Protein AF-A0A1A6GHR2-F1 (afdb_monomer)

Foldseek 3Di:
DLLVLLVFDPPDPVSSVVSVVVDDPVSSVSSVVVVVVPDDDDVVVCLVVVVDDLDDDDFDADQQPPVPPDDPPPPPVCVVVCCVVPPVPDPDPVVSVVVVSNVVSCVPRVVVRVSCVVSSD

Radius of gyration: 20.15 Å; Cα contacts (8 Å, |Δi|>4): 63; chains: 1; bounding box: 41×37×55 Å

Structure (mmCIF, N/CA/C/O backbone):
data_AF-A0A1A6GHR2-F1
#
_entry.id   AF-A0A1A6GHR2-F1
#
loop_
_atom_site.group_PDB
_atom_site.id
_atom_site.type_symbol
_atom_site.label_atom_id
_atom_site.label_alt_id
_atom_site.label_comp_id
_atom_site.label_asym_id
_atom_site.label_entity_id
_atom_site.label_seq_id
_atom_site.pdbx_PDB_ins_code
_atom_site.Cartn_x
_atom_site.Cartn_y
_atom_site.Cartn_z
_atom_site.occupancy
_atom_site.B_iso_or_equiv
_atom_site.auth_seq_id
_atom_site.auth_comp_id
_atom_site.auth_asym_id
_atom_site.auth_atom_id
_atom_site.pdbx_PDB_model_num
ATOM 1 N N . LYS A 1 1 ? 7.901 2.075 -18.088 1.00 73.75 1 LYS A N 1
ATOM 2 C CA . LYS A 1 1 ? 7.580 3.384 -17.462 1.00 73.75 1 LYS A CA 1
ATOM 3 C C . LYS A 1 1 ? 8.706 3.863 -16.544 1.00 73.75 1 LYS A C 1
ATOM 5 O O . LYS A 1 1 ? 9.215 4.940 -16.797 1.00 73.75 1 LYS A O 1
ATOM 10 N N . VAL A 1 2 ? 9.187 3.044 -15.599 1.00 82.75 2 VAL A N 1
ATOM 11 C CA . VAL A 1 2 ? 10.332 3.376 -14.712 1.00 82.75 2 VAL A CA 1
ATOM 12 C C . VAL A 1 2 ? 11.583 3.822 -15.472 1.00 82.75 2 VAL A C 1
ATOM 14 O O . VAL A 1 2 ? 12.087 4.911 -15.241 1.00 82.75 2 VAL A O 1
ATOM 17 N N . ALA A 1 3 ? 12.035 3.022 -16.445 1.00 83.06 3 ALA A N 1
ATOM 18 C CA . ALA A 1 3 ? 13.206 3.356 -17.257 1.00 83.06 3 ALA A CA 1
ATOM 19 C C . ALA A 1 3 ? 13.047 4.700 -17.991 1.00 83.06 3 ALA A C 1
ATOM 21 O O . ALA A 1 3 ? 13.982 5.486 -18.015 1.00 83.06 3 ALA A O 1
ATOM 22 N N . ALA A 1 4 ? 11.855 5.007 -18.512 1.00 84.31 4 ALA A N 1
ATOM 23 C CA . ALA A 1 4 ? 11.591 6.287 -19.168 1.00 84.31 4 ALA A CA 1
ATOM 24 C C . ALA A 1 4 ? 11.637 7.470 -18.181 1.00 84.31 4 ALA A C 1
ATOM 26 O O . ALA A 1 4 ? 12.217 8.500 -18.503 1.00 84.31 4 ALA A O 1
ATOM 27 N N . LEU A 1 5 ? 11.094 7.305 -16.966 1.00 83.75 5 LEU A N 1
ATOM 28 C CA . LEU A 1 5 ? 11.169 8.315 -15.898 1.00 83.75 5 LEU A CA 1
ATOM 29 C C . LEU A 1 5 ? 12.605 8.551 -15.413 1.00 83.75 5 LEU A C 1
ATOM 31 O O . LEU A 1 5 ? 12.946 9.672 -15.052 1.00 83.75 5 LEU A O 1
ATOM 35 N N . ALA A 1 6 ? 13.445 7.515 -15.456 1.00 84.12 6 ALA A N 1
ATOM 36 C CA . ALA A 1 6 ? 14.875 7.587 -15.158 1.00 84.12 6 ALA A CA 1
ATOM 37 C C . ALA A 1 6 ? 15.727 8.138 -16.319 1.00 84.12 6 ALA A C 1
ATOM 39 O O . ALA A 1 6 ? 16.953 8.178 -16.217 1.00 84.12 6 ALA A O 1
ATOM 40 N N . GLY A 1 7 ? 15.118 8.518 -17.449 1.00 85.62 7 GLY A N 1
ATOM 41 C CA . GLY A 1 7 ? 15.846 8.959 -18.645 1.00 85.62 7 GLY A CA 1
ATOM 42 C C . GLY A 1 7 ? 16.611 7.838 -19.363 1.00 85.62 7 GLY A C 1
ATOM 43 O O . GLY A 1 7 ? 17.487 8.103 -20.184 1.00 85.62 7 GLY A O 1
ATOM 44 N N . CYS A 1 8 ? 16.299 6.576 -19.069 1.00 89.25 8 CYS A N 1
ATOM 45 C CA . CYS A 1 8 ? 16.893 5.412 -19.711 1.00 89.25 8 CYS A CA 1
ATOM 46 C C . CYS A 1 8 ? 16.175 5.051 -21.016 1.00 89.25 8 CYS A C 1
ATOM 48 O O . CYS A 1 8 ? 14.946 5.064 -21.114 1.00 89.25 8 CYS A O 1
ATOM 50 N N . LYS A 1 9 ? 16.959 4.642 -22.020 1.00 88.88 9 LYS A N 1
ATOM 51 C CA . LYS A 1 9 ? 16.435 4.155 -23.302 1.00 88.88 9 LYS A CA 1
ATOM 52 C C . LYS A 1 9 ? 15.630 2.870 -23.094 1.00 88.88 9 LYS A C 1
ATOM 54 O O . LYS A 1 9 ? 16.129 1.906 -22.521 1.00 88.88 9 LYS A O 1
ATOM 59 N N . THR A 1 10 ? 14.412 2.832 -23.627 1.00 87.38 10 THR A N 1
ATOM 60 C CA . THR A 1 10 ? 13.507 1.671 -23.562 1.00 87.38 10 THR A CA 1
ATOM 61 C C . THR A 1 10 ? 13.652 0.736 -24.767 1.00 87.38 10 THR A C 1
ATOM 63 O O . THR A 1 10 ? 12.680 0.121 -25.190 1.00 87.38 10 THR A O 1
ATOM 66 N N . THR A 1 11 ? 14.847 0.661 -25.361 1.00 87.19 11 THR A N 1
ATOM 67 C CA . THR A 1 11 ? 15.093 -0.072 -26.615 1.00 87.19 11 THR A CA 1
ATOM 68 C C . THR A 1 11 ? 15.064 -1.586 -26.425 1.00 87.19 11 THR A C 1
ATOM 70 O O . THR A 1 11 ? 14.446 -2.290 -27.214 1.00 87.19 11 THR A O 1
ATOM 73 N N . THR A 1 12 ? 15.706 -2.096 -25.373 1.00 90.81 12 THR A N 1
ATOM 74 C CA . THR A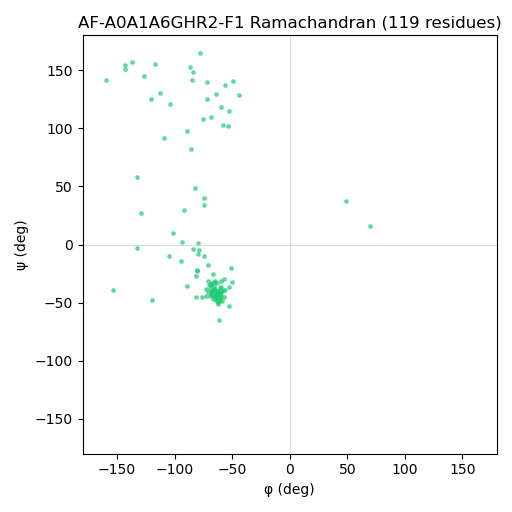 1 12 ? 15.686 -3.516 -24.994 1.00 90.81 12 THR A CA 1
ATOM 75 C C . THR A 1 12 ? 15.660 -3.654 -23.474 1.00 90.81 12 THR A C 1
ATOM 77 O O . THR A 1 12 ? 16.127 -2.770 -22.751 1.00 90.81 12 THR A O 1
ATOM 80 N N . SER A 1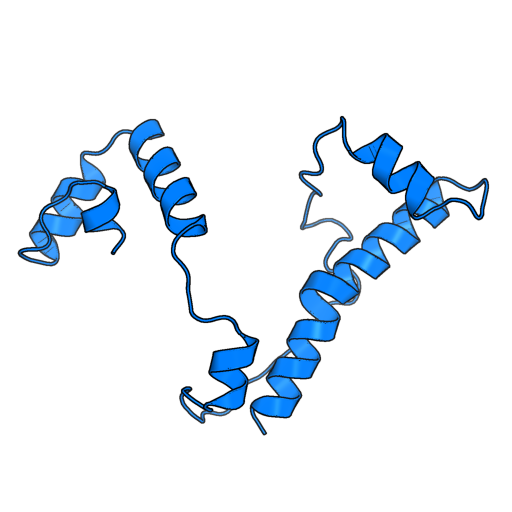 13 ? 15.137 -4.772 -22.965 1.00 88.12 13 SER A N 1
ATOM 81 C CA . SER A 1 13 ? 15.132 -5.077 -21.525 1.00 88.12 13 SER A CA 1
ATOM 82 C C . SER A 1 13 ? 16.537 -5.057 -20.919 1.00 88.12 13 SER A C 1
ATOM 84 O O . SER A 1 13 ? 16.732 -4.492 -19.844 1.00 88.12 13 SER A O 1
ATOM 86 N N . ALA A 1 14 ? 17.531 -5.569 -21.648 1.00 90.00 14 ALA A N 1
ATOM 87 C CA . ALA A 1 14 ? 18.933 -5.518 -21.243 1.00 90.00 14 ALA A CA 1
ATOM 88 C C . ALA A 1 14 ? 19.474 -4.078 -21.153 1.00 90.00 14 ALA A C 1
ATOM 90 O O . ALA A 1 14 ? 20.099 -3.723 -20.154 1.00 90.00 14 ALA A O 1
ATOM 91 N N . ALA A 1 15 ? 19.193 -3.227 -22.148 1.00 88.69 15 ALA A N 1
ATOM 92 C CA . ALA A 1 15 ? 19.638 -1.831 -22.146 1.00 88.69 15 ALA A CA 1
ATOM 93 C C . ALA A 1 15 ? 18.984 -1.009 -21.022 1.00 88.69 15 ALA A C 1
ATOM 95 O O . ALA A 1 15 ? 19.646 -0.178 -20.398 1.00 88.69 15 ALA A O 1
ATOM 96 N N . MET A 1 16 ? 17.710 -1.281 -20.719 1.00 91.00 16 MET A N 1
ATOM 97 C CA . MET A 1 16 ? 17.002 -0.652 -19.602 1.00 91.00 16 MET A CA 1
ATOM 98 C C . MET A 1 16 ? 17.651 -0.993 -18.258 1.00 91.00 16 MET A C 1
ATOM 100 O O . MET A 1 16 ? 17.966 -0.090 -17.488 1.00 91.00 16 MET A O 1
ATOM 104 N N . VAL A 1 17 ? 17.885 -2.281 -17.983 1.00 91.19 17 VAL A N 1
ATOM 105 C CA . VAL A 1 17 ? 18.482 -2.726 -16.711 1.00 91.19 17 VAL A CA 1
ATOM 106 C C . VAL A 1 17 ? 19.922 -2.235 -16.576 1.00 91.19 17 VAL A C 1
ATOM 108 O O . VAL A 1 17 ? 20.319 -1.802 -15.497 1.00 91.19 17 VAL A O 1
ATOM 111 N N . HIS A 1 18 ? 20.695 -2.250 -17.665 1.00 91.00 18 HIS A N 1
ATOM 112 C CA . HIS A 1 18 ? 22.062 -1.736 -17.658 1.00 91.00 18 HIS A CA 1
ATOM 113 C C . HIS A 1 18 ? 22.108 -0.242 -17.307 1.00 91.00 18 HIS A C 1
ATOM 115 O O . HIS A 1 18 ? 22.929 0.170 -16.495 1.00 91.00 18 HIS A O 1
ATOM 121 N N . CYS A 1 19 ? 21.213 0.565 -17.881 1.00 89.88 19 CYS A N 1
ATOM 122 C CA . CYS A 1 19 ? 21.125 1.992 -17.576 1.00 89.88 19 CYS A CA 1
ATOM 123 C C . CYS A 1 19 ? 20.677 2.256 -16.132 1.00 89.88 19 CYS A C 1
ATOM 125 O O . CYS A 1 19 ? 21.285 3.070 -15.447 1.00 89.88 19 CYS A O 1
ATOM 127 N N . LEU A 1 20 ? 19.665 1.535 -15.642 1.00 89.00 20 LEU A N 1
ATOM 128 C CA . LEU A 1 20 ? 19.160 1.706 -14.275 1.00 89.00 20 LEU A CA 1
ATOM 129 C C . LEU A 1 20 ? 20.209 1.371 -13.206 1.00 89.00 20 LEU A C 1
ATOM 131 O O . LEU A 1 20 ? 20.238 2.013 -12.166 1.00 89.00 20 LEU A O 1
ATOM 135 N N . ARG A 1 21 ? 21.098 0.405 -13.465 1.00 90.00 21 ARG A N 1
ATOM 136 C CA . ARG A 1 21 ? 22.206 0.059 -12.554 1.00 90.00 21 ARG A CA 1
ATOM 137 C C . ARG A 1 21 ? 23.313 1.114 -12.488 1.00 90.00 21 ARG A C 1
ATOM 139 O O . ARG A 1 21 ? 24.125 1.061 -11.576 1.00 90.00 21 ARG A O 1
ATOM 146 N N . GLN A 1 22 ? 23.371 2.018 -13.463 1.00 92.50 22 GLN A N 1
ATOM 147 C CA . GLN A 1 22 ? 24.358 3.100 -13.546 1.00 92.50 22 GLN A CA 1
ATOM 148 C C . GLN A 1 22 ? 23.841 4.409 -12.917 1.00 92.50 22 GLN A C 1
ATOM 150 O O . GLN A 1 22 ? 24.529 5.422 -12.985 1.00 92.50 22 GLN A O 1
ATOM 155 N N . LYS A 1 23 ? 22.628 4.410 -12.345 1.00 89.31 23 LYS A N 1
ATOM 156 C CA . LYS A 1 23 ? 22.011 5.576 -11.700 1.00 89.31 23 LYS A CA 1
ATOM 157 C C . LYS A 1 23 ? 22.465 5.738 -10.255 1.00 89.31 23 LYS A C 1
ATOM 159 O O . LYS A 1 23 ? 22.728 4.742 -9.581 1.00 89.31 23 LYS A O 1
ATOM 164 N N . THR A 1 24 ? 22.533 6.983 -9.787 1.00 89.50 24 THR A N 1
ATOM 165 C CA . THR A 1 24 ? 22.831 7.274 -8.377 1.00 89.50 24 THR A CA 1
ATOM 166 C C . THR A 1 24 ? 21.600 7.057 -7.496 1.00 89.50 24 THR A C 1
ATOM 168 O O . THR A 1 24 ? 20.473 6.945 -7.991 1.00 89.50 24 THR A O 1
ATOM 171 N N . GLU A 1 25 ? 21.803 6.977 -6.180 1.00 84.06 25 GLU A N 1
ATOM 172 C CA . GLU A 1 25 ? 20.718 6.785 -5.213 1.00 84.06 25 GLU A CA 1
ATOM 173 C C . GLU A 1 25 ? 19.692 7.925 -5.286 1.00 84.06 25 GLU A C 1
ATOM 175 O O . GLU A 1 25 ? 18.489 7.673 -5.271 1.00 84.06 25 GLU A O 1
ATOM 180 N N . GLU A 1 26 ? 20.152 9.165 -5.461 1.00 80.69 26 GLU A N 1
ATOM 181 C CA . GLU A 1 26 ? 19.313 10.362 -5.529 1.00 80.69 26 GLU A CA 1
ATOM 182 C C . GLU A 1 26 ? 18.438 10.377 -6.786 1.00 80.69 26 GLU A C 1
ATOM 184 O O . GLU A 1 26 ? 17.240 10.656 -6.705 1.00 80.69 26 GLU A O 1
ATOM 189 N N . GLU A 1 27 ? 19.007 10.019 -7.944 1.00 81.56 27 GLU A N 1
ATOM 190 C CA . GLU A 1 27 ? 18.247 9.889 -9.192 1.00 81.56 27 GLU A CA 1
ATOM 191 C C . GLU A 1 27 ? 17.183 8.791 -9.069 1.00 81.56 27 GLU A C 1
ATOM 193 O O . GLU A 1 27 ? 16.054 8.943 -9.539 1.00 81.56 27 GLU A O 1
ATOM 198 N N . LEU A 1 28 ? 17.522 7.676 -8.416 1.00 82.81 28 LEU A N 1
ATOM 199 C CA . LEU A 1 28 ? 16.589 6.576 -8.198 1.00 82.81 28 LEU A CA 1
ATOM 200 C C . LEU A 1 28 ? 15.470 6.968 -7.218 1.00 82.81 28 LEU A C 1
ATOM 202 O O . LEU A 1 28 ? 14.315 6.568 -7.404 1.00 82.81 28 LEU A O 1
ATOM 206 N N . LEU A 1 29 ? 15.786 7.790 -6.214 1.00 79.31 29 LEU A N 1
ATOM 207 C CA . LEU A 1 29 ? 14.823 8.348 -5.267 1.00 79.31 29 LEU A CA 1
ATOM 208 C C . LEU A 1 29 ? 13.840 9.296 -5.970 1.00 79.31 29 LEU A C 1
ATOM 210 O O . LEU A 1 29 ? 12.628 9.188 -5.781 1.00 79.31 29 LEU A O 1
ATOM 214 N N . GLU A 1 30 ? 14.340 10.173 -6.844 1.00 79.81 30 GLU A N 1
ATOM 215 C CA . GLU A 1 30 ? 13.521 11.087 -7.644 1.00 79.81 30 GLU A CA 1
ATOM 216 C C . GLU A 1 30 ? 12.589 10.323 -8.596 1.00 79.81 30 GLU A C 1
ATOM 218 O O . GLU A 1 30 ? 11.402 10.638 -8.718 1.00 79.81 30 GLU A O 1
ATOM 223 N N . VAL A 1 31 ? 13.098 9.270 -9.239 1.00 82.44 31 VAL A N 1
ATOM 224 C CA . VAL A 1 31 ? 12.298 8.382 -10.094 1.00 82.44 31 VAL A CA 1
ATOM 225 C C . VAL A 1 31 ? 11.213 7.673 -9.290 1.00 82.44 31 VAL A C 1
ATOM 227 O O . VAL A 1 31 ? 10.083 7.559 -9.765 1.00 82.44 31 VAL A O 1
ATOM 230 N N . THR A 1 32 ? 11.524 7.232 -8.072 1.00 76.25 32 THR A N 1
ATOM 231 C CA . THR A 1 32 ? 10.557 6.587 -7.175 1.00 76.25 32 THR A CA 1
ATOM 232 C C . THR A 1 32 ? 9.449 7.561 -6.772 1.00 76.25 32 THR A C 1
ATOM 234 O O . THR A 1 32 ? 8.272 7.223 -6.881 1.00 76.25 32 THR A O 1
ATOM 237 N N . LEU A 1 33 ? 9.792 8.801 -6.413 1.00 72.00 33 LEU A N 1
ATOM 238 C CA . LEU A 1 33 ? 8.816 9.861 -6.129 1.00 72.00 33 LEU A CA 1
ATOM 239 C C . LEU A 1 33 ? 7.940 10.176 -7.352 1.00 72.00 33 LEU A C 1
ATOM 241 O O . LEU A 1 33 ? 6.725 10.316 -7.232 1.00 72.00 33 LEU A O 1
ATOM 245 N N . LYS A 1 34 ? 8.531 10.207 -8.551 1.00 70.31 34 LYS A N 1
ATOM 246 C CA . LYS A 1 34 ? 7.793 10.374 -9.813 1.00 70.31 34 LYS A CA 1
ATOM 247 C C . LYS A 1 34 ? 6.875 9.191 -10.118 1.00 70.31 34 LYS A C 1
ATOM 249 O O . LYS A 1 34 ? 5.808 9.396 -10.686 1.00 70.31 34 LYS A O 1
ATOM 254 N N . MET A 1 35 ? 7.253 7.969 -9.738 1.00 63.41 35 MET A N 1
ATOM 255 C CA . MET A 1 35 ? 6.403 6.782 -9.873 1.00 63.41 35 MET A CA 1
ATOM 256 C C . MET A 1 35 ? 5.197 6.804 -8.940 1.00 63.41 35 MET A C 1
ATOM 258 O O . MET A 1 35 ? 4.137 6.354 -9.361 1.00 63.41 35 MET A O 1
ATOM 262 N N . VAL A 1 36 ? 5.322 7.356 -7.729 1.00 59.81 36 VAL A N 1
ATOM 263 C CA . VAL A 1 36 ? 4.166 7.593 -6.843 1.00 59.81 36 VAL A CA 1
ATOM 264 C C . VAL A 1 36 ? 3.149 8.528 -7.515 1.00 59.81 36 VAL A C 1
ATOM 266 O O . VAL A 1 36 ? 1.949 8.368 -7.327 1.00 59.81 36 VAL A O 1
ATOM 269 N N . GLY A 1 37 ? 3.615 9.451 -8.364 1.00 53.41 37 GLY A N 1
ATOM 270 C CA . GLY A 1 37 ? 2.770 10.314 -9.195 1.00 53.41 37 GLY A CA 1
ATOM 271 C C . GLY A 1 37 ? 2.296 9.704 -10.523 1.00 53.41 37 GLY A C 1
ATOM 272 O O . GLY A 1 37 ? 1.538 10.353 -11.244 1.00 53.41 37 GLY A O 1
ATOM 273 N N . VAL A 1 38 ? 2.717 8.486 -10.891 1.00 52.34 38 VAL A N 1
ATOM 274 C CA . VAL A 1 38 ? 2.164 7.803 -12.071 1.00 52.34 38 VAL A CA 1
ATOM 275 C C . VAL A 1 38 ? 0.778 7.297 -11.706 1.00 52.34 38 VAL A C 1
ATOM 277 O O . VAL A 1 38 ? 0.642 6.322 -10.973 1.00 52.34 38 VAL A O 1
ATOM 280 N N . SER A 1 39 ? -0.242 7.946 -12.265 1.00 48.53 39 SER A N 1
ATOM 281 C CA . SER A 1 39 ? -1.634 7.516 -12.168 1.00 48.53 39 SER A CA 1
ATOM 282 C C . SER A 1 39 ? -1.779 6.093 -12.724 1.00 48.53 39 SER A C 1
ATOM 284 O O . SER A 1 39 ? -1.722 5.841 -13.931 1.00 48.53 39 SER A O 1
ATOM 286 N N . VAL A 1 40 ? -1.879 5.137 -11.804 1.00 55.81 40 VAL A N 1
ATOM 287 C CA . VAL A 1 40 ? -2.620 3.895 -12.020 1.00 55.81 40 VAL A CA 1
ATOM 288 C C . VAL A 1 40 ? -4.100 4.301 -12.003 1.00 55.81 40 VAL A C 1
ATOM 290 O O . VAL A 1 40 ? -4.438 5.185 -11.207 1.00 55.81 40 VAL A O 1
ATOM 293 N N . PRO A 1 41 ? -4.958 3.741 -12.881 1.00 59.66 41 PRO A N 1
ATOM 294 C CA . PRO A 1 41 ? -6.391 4.013 -12.830 1.00 59.66 41 PRO A CA 1
ATOM 295 C C . PRO A 1 41 ? -6.887 3.820 -11.404 1.00 59.66 41 PRO A C 1
ATOM 297 O O . PRO A 1 41 ? -6.396 2.928 -10.698 1.00 59.66 41 PRO A O 1
ATOM 300 N N . ALA A 1 42 ? -7.791 4.691 -10.968 1.00 67.88 42 ALA A N 1
ATOM 301 C CA . ALA A 1 42 ? -8.262 4.646 -9.597 1.00 67.88 42 ALA A CA 1
ATOM 302 C C . ALA A 1 42 ? -8.817 3.233 -9.319 1.00 67.88 42 ALA A C 1
ATOM 304 O O . ALA A 1 42 ? -9.469 2.659 -10.199 1.00 67.88 42 ALA A O 1
ATOM 305 N N . PRO A 1 43 ? -8.537 2.619 -8.155 1.00 69.25 43 PRO A N 1
ATOM 306 C CA . PRO A 1 43 ? -9.031 1.280 -7.841 1.00 69.25 43 PRO A CA 1
ATOM 307 C C . PRO A 1 43 ? -10.541 1.143 -8.077 1.00 69.25 43 PRO A C 1
ATOM 309 O O . PRO A 1 43 ? -11.005 0.095 -8.511 1.00 69.25 43 PRO A O 1
ATOM 312 N N . GLU A 1 44 ? -11.298 2.219 -7.870 1.00 75.12 44 GLU A N 1
ATOM 313 C CA . GLU A 1 44 ? -12.729 2.314 -8.142 1.00 75.12 44 GLU A CA 1
ATOM 314 C C . GLU A 1 44 ? -13.077 2.081 -9.624 1.00 75.12 44 GLU A C 1
ATOM 316 O O . GLU A 1 44 ? -14.039 1.371 -9.915 1.00 75.12 44 GLU A O 1
ATOM 321 N N . GLU A 1 45 ? -12.287 2.616 -10.559 1.00 77.19 45 GLU A N 1
ATOM 322 C CA . GLU A 1 45 ? -12.468 2.436 -12.009 1.00 77.19 45 GLU A CA 1
ATOM 323 C C . GLU A 1 45 ? -12.167 0.990 -12.424 1.00 77.19 45 GLU A C 1
ATOM 325 O O . GLU A 1 45 ? -12.953 0.367 -13.134 1.00 77.19 45 GLU A O 1
ATOM 330 N N . ILE A 1 46 ? -11.074 0.412 -11.913 1.00 77.06 46 ILE A N 1
ATOM 331 C CA . ILE A 1 46 ? -10.668 -0.975 -12.207 1.00 77.06 46 ILE A CA 1
ATOM 332 C C . ILE A 1 46 ? -11.729 -1.970 -11.720 1.00 77.06 46 ILE A C 1
ATOM 334 O O . ILE A 1 46 ? -12.050 -2.947 -12.405 1.00 77.06 46 ILE A O 1
ATOM 338 N N . LEU A 1 47 ? -12.285 -1.722 -10.531 1.00 76.25 47 LEU A N 1
ATOM 339 C CA . LEU A 1 47 ? -13.350 -2.544 -9.968 1.00 76.25 47 LEU A CA 1
ATOM 340 C C . LEU A 1 47 ? -14.667 -2.384 -10.743 1.00 76.25 47 LEU A C 1
ATOM 342 O O . LEU A 1 47 ? -15.353 -3.383 -10.957 1.00 76.25 47 LEU A O 1
ATOM 346 N N . ALA A 1 48 ? -14.998 -1.172 -11.205 1.00 78.56 48 ALA A N 1
ATOM 347 C CA . ALA A 1 48 ? -16.197 -0.909 -12.002 1.00 78.56 48 ALA A CA 1
ATOM 348 C C . ALA A 1 48 ? -16.133 -1.540 -13.405 1.00 78.56 48 ALA A C 1
ATOM 350 O O . ALA A 1 48 ? -17.108 -2.138 -13.858 1.00 78.56 48 ALA A O 1
ATOM 351 N N . GLU A 1 49 ? -14.985 -1.453 -14.079 1.00 80.56 49 GLU A N 1
ATOM 352 C CA . GLU A 1 49 ? -14.778 -2.002 -15.427 1.00 80.56 49 GLU A CA 1
ATOM 353 C C . GLU A 1 49 ? -14.520 -3.517 -15.435 1.00 80.56 49 GLU A C 1
ATOM 355 O O . GLU A 1 49 ? -14.473 -4.133 -16.501 1.00 80.56 49 GLU A O 1
ATOM 360 N N . LYS A 1 50 ? -14.340 -4.131 -14.254 1.00 80.00 50 LYS A N 1
ATOM 361 C CA . LYS A 1 50 ? -13.914 -5.530 -14.080 1.00 80.00 50 LYS A CA 1
ATOM 362 C C . LYS A 1 50 ? -12.691 -5.893 -14.933 1.00 80.00 50 LYS A C 1
ATOM 364 O O . LYS A 1 50 ? -12.575 -7.008 -15.444 1.00 80.00 50 LYS A O 1
ATOM 369 N N . SER A 1 51 ? -11.752 -4.960 -15.076 1.00 76.25 51 SER A N 1
ATOM 370 C CA . SER A 1 51 ? -10.558 -5.097 -15.916 1.00 76.25 51 SER A CA 1
ATOM 371 C C . SER A 1 51 ? -9.429 -5.866 -15.209 1.00 76.25 51 SER A C 1
ATOM 373 O O . SER A 1 51 ? -8.271 -5.451 -15.188 1.00 76.25 51 SER A O 1
ATOM 375 N N . PHE A 1 52 ? -9.760 -7.018 -14.618 1.00 77.56 52 PHE A N 1
ATOM 376 C CA . PHE A 1 52 ? -8.826 -7.871 -13.882 1.00 77.56 52 PHE A CA 1
ATOM 377 C C . PHE A 1 52 ? -9.009 -9.359 -14.202 1.00 77.56 52 PHE A C 1
ATOM 379 O O . PHE A 1 52 ? -10.063 -9.813 -14.646 1.00 77.56 52 PHE A O 1
ATOM 386 N N . ASN A 1 53 ? -7.948 -10.139 -13.977 1.00 78.38 53 ASN A N 1
ATOM 387 C CA . ASN A 1 53 ? -7.981 -11.583 -14.185 1.00 78.38 53 ASN A CA 1
ATOM 388 C C . ASN A 1 53 ? -8.829 -12.249 -13.102 1.00 78.38 53 ASN A C 1
ATOM 390 O O . ASN A 1 53 ? -8.539 -12.110 -11.916 1.00 78.38 53 ASN A O 1
ATOM 394 N N . ASN A 1 54 ? -9.832 -13.021 -13.514 1.00 76.88 54 ASN A N 1
ATOM 395 C CA . ASN A 1 54 ? -10.729 -13.700 -12.591 1.00 76.88 54 ASN A CA 1
ATOM 396 C C . ASN A 1 54 ? -10.135 -15.053 -12.160 1.00 76.88 54 ASN A C 1
ATOM 398 O O . ASN A 1 54 ? -10.421 -16.100 -12.741 1.00 76.88 54 ASN A O 1
ATOM 402 N N . VAL A 1 55 ? -9.235 -15.007 -11.179 1.00 87.44 55 VAL A N 1
ATOM 403 C CA . VAL A 1 55 ? -8.579 -16.174 -10.566 1.00 87.44 55 VAL A CA 1
ATOM 404 C C . VAL A 1 55 ? -8.957 -16.253 -9.085 1.00 87.44 55 VAL A C 1
ATOM 406 O O . VAL A 1 55 ? -9.282 -15.223 -8.504 1.00 87.44 55 VAL A O 1
ATOM 409 N N . PRO A 1 56 ? -8.922 -17.426 -8.428 1.00 87.62 56 PRO A N 1
ATOM 410 C CA . PRO A 1 56 ? -9.169 -17.503 -6.989 1.00 87.62 56 PRO A CA 1
ATOM 411 C C . PRO A 1 56 ? -8.266 -16.530 -6.216 1.00 87.62 56 PRO A C 1
ATOM 413 O O . PRO A 1 56 ? -7.043 -16.672 -6.224 1.00 87.62 56 PRO A O 1
ATOM 416 N N . TYR A 1 57 ? -8.875 -15.533 -5.573 1.00 84.25 57 TYR A N 1
ATOM 417 C CA . TYR A 1 57 ? -8.174 -14.436 -4.913 1.00 84.25 57 TYR A CA 1
ATOM 418 C C . TYR A 1 57 ? -8.516 -14.403 -3.422 1.00 84.25 57 TYR A C 1
ATOM 420 O O . TYR A 1 57 ? -9.687 -14.387 -3.040 1.00 84.25 57 TYR A O 1
ATOM 428 N N . MET A 1 58 ? -7.485 -14.429 -2.575 1.00 87.44 58 MET A N 1
ATOM 429 C CA . MET A 1 58 ? -7.619 -14.392 -1.120 1.00 87.44 58 MET A CA 1
ATOM 430 C C . MET A 1 58 ? -7.268 -12.996 -0.615 1.00 87.44 58 MET A C 1
ATOM 432 O O . MET A 1 58 ? -6.148 -12.529 -0.807 1.00 87.44 58 MET A O 1
ATOM 436 N N . VAL A 1 59 ? -8.222 -12.363 0.065 1.00 88.75 59 VAL A N 1
ATOM 437 C CA . VAL A 1 59 ? -8.028 -11.077 0.737 1.00 88.75 59 VAL A CA 1
ATOM 438 C C . VAL A 1 59 ? -8.126 -11.292 2.238 1.00 88.75 59 VAL A C 1
ATOM 440 O O . VAL A 1 59 ? -9.077 -11.912 2.714 1.00 88.75 59 VAL A O 1
ATOM 443 N N . GLY A 1 60 ? -7.152 -10.780 2.984 1.00 86.44 60 GLY A N 1
ATOM 444 C CA . GLY A 1 60 ? -7.112 -10.868 4.438 1.00 86.44 60 GLY A CA 1
ATOM 445 C C . GLY A 1 60 ? -6.537 -9.598 5.048 1.00 86.44 60 GLY A C 1
ATOM 446 O O . GLY A 1 60 ? -5.724 -8.926 4.421 1.00 86.44 60 GLY A O 1
ATOM 447 N N . ILE A 1 61 ? -6.973 -9.302 6.271 1.00 85.50 61 ILE A N 1
ATOM 448 C CA . ILE A 1 61 ? -6.466 -8.211 7.105 1.00 85.50 61 ILE A CA 1
ATOM 449 C C . ILE A 1 61 ? -6.056 -8.770 8.469 1.00 85.50 61 ILE A C 1
ATOM 451 O O . ILE A 1 61 ? -6.680 -9.695 8.997 1.00 85.50 61 ILE A O 1
ATOM 455 N N . ASN A 1 62 ? -5.003 -8.213 9.042 1.00 79.06 62 ASN A N 1
ATOM 456 C CA . ASN A 1 62 ? -4.572 -8.439 10.406 1.00 79.06 62 ASN A CA 1
ATOM 457 C C . ASN A 1 62 ? -5.292 -7.476 11.364 1.00 79.06 62 ASN A C 1
ATOM 459 O O . ASN A 1 62 ? -5.659 -6.360 11.016 1.00 79.06 62 ASN A O 1
ATOM 463 N N . LYS A 1 63 ? -5.458 -7.881 12.624 1.00 76.62 63 LYS A N 1
ATOM 464 C CA . LYS A 1 63 ? -6.167 -7.082 13.634 1.00 76.62 63 LYS A CA 1
ATOM 465 C C . LYS A 1 63 ? -5.448 -5.777 14.006 1.00 76.62 63 LYS A C 1
ATOM 467 O O . LYS A 1 63 ? -6.086 -4.864 14.510 1.00 76.62 63 LYS A O 1
ATOM 472 N N . GLN A 1 64 ? -4.128 -5.702 13.839 1.00 66.00 64 GLN A N 1
ATOM 473 C CA . GLN A 1 64 ? -3.318 -4.539 14.223 1.00 66.00 64 GLN A CA 1
ATOM 474 C C . GLN A 1 64 ? -2.367 -4.133 13.091 1.00 66.00 64 GLN A C 1
ATOM 476 O O . GLN A 1 64 ? -1.152 -4.102 13.287 1.00 66.00 64 GLN A O 1
ATOM 481 N N . GLU A 1 65 ? -2.910 -3.818 11.913 1.00 67.56 65 GLU A N 1
ATOM 482 C CA . GLU A 1 65 ? -2.112 -3.410 10.739 1.00 67.56 65 GLU A CA 1
ATOM 483 C C . GLU A 1 65 ? -1.147 -2.249 11.047 1.00 67.56 65 GLU A C 1
ATOM 485 O O . GLU A 1 65 ? 0.006 -2.249 10.620 1.00 67.56 65 GLU A O 1
ATOM 490 N N . TYR A 1 66 ?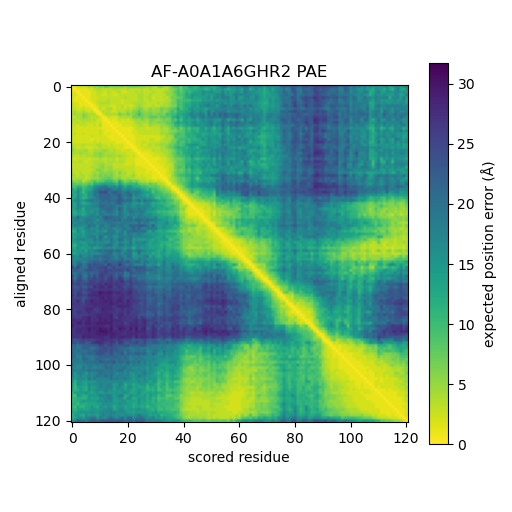 -1.578 -1.303 11.889 1.00 62.09 66 TYR A N 1
ATOM 491 C CA . TYR A 1 66 ? -0.784 -0.152 12.339 1.00 62.09 66 TYR A CA 1
ATOM 492 C C . TYR A 1 66 ? -0.182 -0.300 13.749 1.00 62.09 66 TYR A C 1
ATOM 494 O O . TYR A 1 66 ? 0.349 0.661 14.302 1.00 62.09 66 TYR A O 1
ATOM 502 N N . GLY A 1 67 ? -0.243 -1.486 14.362 1.00 60.53 67 GLY A N 1
ATOM 503 C CA . GLY A 1 67 ? 0.197 -1.675 15.751 1.00 60.53 67 GLY A CA 1
ATOM 504 C C . GLY A 1 67 ? 1.711 -1.529 15.965 1.00 60.53 67 GLY A C 1
ATOM 505 O O . GLY A 1 67 ? 2.140 -1.059 17.016 1.00 60.53 67 GLY A O 1
ATOM 506 N N . TRP A 1 68 ? 2.522 -1.920 14.974 1.00 55.94 68 TRP A N 1
ATOM 507 C CA . TRP A 1 68 ? 3.993 -1.961 15.080 1.00 55.94 68 TRP A CA 1
ATOM 508 C C . TRP A 1 68 ? 4.718 -1.810 13.731 1.00 55.94 68 TRP A C 1
ATOM 510 O O . TRP A 1 68 ? 5.742 -1.135 13.666 1.00 55.94 68 TRP A O 1
ATOM 520 N N . ILE A 1 69 ? 4.199 -2.426 12.659 1.00 56.59 69 ILE A N 1
ATOM 521 C CA . ILE A 1 69 ? 4.922 -2.579 11.378 1.00 56.59 69 ILE A CA 1
ATOM 522 C C . ILE A 1 69 ? 4.858 -1.329 10.501 1.00 56.59 69 ILE A C 1
ATOM 524 O O . ILE A 1 69 ? 5.774 -1.096 9.714 1.00 56.59 69 ILE A O 1
ATOM 528 N N . ILE A 1 70 ? 3.811 -0.514 10.639 1.00 57.91 70 ILE A N 1
ATOM 529 C CA . ILE A 1 70 ? 3.654 0.715 9.863 1.00 57.91 70 ILE A CA 1
ATOM 530 C C . ILE A 1 70 ? 3.861 1.913 10.794 1.00 57.91 70 ILE A C 1
ATOM 532 O O . ILE A 1 70 ? 2.905 2.392 11.413 1.00 57.91 70 ILE A O 1
ATOM 536 N N . PRO A 1 71 ? 5.101 2.426 10.919 1.00 51.16 71 PRO A N 1
ATOM 537 C CA . PRO A 1 71 ? 5.325 3.737 11.490 1.00 51.16 71 PRO A CA 1
ATOM 538 C C . PRO A 1 71 ? 4.584 4.758 10.632 1.00 51.16 71 PRO A C 1
ATOM 540 O O . PRO A 1 71 ? 4.868 4.937 9.449 1.00 51.16 71 PRO A O 1
ATOM 543 N N . MET A 1 72 ? 3.629 5.442 11.245 1.00 54.31 72 MET A N 1
ATOM 544 C CA . MET A 1 72 ? 3.060 6.669 10.716 1.00 54.31 72 MET A CA 1
ATOM 545 C C . MET A 1 72 ? 4.204 7.647 10.425 1.00 54.31 72 MET A C 1
ATOM 547 O O . MET A 1 72 ? 4.705 8.290 11.346 1.00 54.31 72 MET A O 1
ATOM 551 N N . ASN A 1 73 ? 4.605 7.811 9.161 1.00 48.78 73 ASN A N 1
ATOM 552 C CA . ASN A 1 73 ? 5.445 8.937 8.737 1.00 48.78 73 ASN A CA 1
ATOM 553 C C . ASN A 1 73 ? 4.606 10.230 8.684 1.00 48.78 73 ASN A C 1
ATOM 555 O O . ASN A 1 73 ? 4.693 11.024 7.750 1.00 48.78 73 ASN A O 1
ATOM 559 N N . VAL A 1 74 ? 3.724 10.409 9.674 1.00 52.09 74 VAL A N 1
ATOM 560 C CA . VAL A 1 74 ? 2.981 11.644 9.872 1.00 52.09 74 VAL A CA 1
ATOM 561 C C . VAL A 1 74 ? 4.033 12.652 10.291 1.00 52.09 74 VAL A C 1
ATOM 563 O O . VAL A 1 74 ? 4.622 12.541 11.369 1.00 52.09 74 VAL A O 1
ATOM 566 N N . SER A 1 75 ? 4.323 13.592 9.393 1.00 39.28 75 SER A N 1
ATOM 567 C CA . SER A 1 75 ? 5.216 14.711 9.672 1.00 39.28 75 SER A CA 1
ATOM 568 C C . SER A 1 75 ? 4.876 15.269 11.052 1.00 39.28 75 SER A C 1
ATOM 570 O O . SER A 1 75 ? 3.706 15.536 11.334 1.00 39.28 75 SER A O 1
ATOM 572 N N . LYS A 1 76 ? 5.881 15.423 11.926 1.00 43.88 76 LYS A N 1
ATOM 573 C CA . LYS A 1 76 ? 5.706 15.842 13.333 1.00 43.88 76 LYS A CA 1
ATOM 574 C C . LYS A 1 76 ? 4.863 17.120 13.485 1.00 43.88 76 LYS A C 1
ATOM 576 O O . LYS A 1 76 ? 4.296 17.343 14.546 1.00 43.88 76 LYS A O 1
ATOM 581 N N . ASN A 1 77 ? 4.746 17.909 12.416 1.00 50.03 77 ASN A N 1
ATOM 582 C CA . ASN A 1 77 ? 3.982 19.153 12.336 1.00 50.03 77 ASN A CA 1
ATOM 583 C C . ASN A 1 77 ? 2.467 18.957 12.119 1.00 50.03 77 ASN A C 1
ATOM 585 O O . ASN A 1 77 ? 1.696 19.849 12.446 1.00 50.03 77 ASN A O 1
ATOM 589 N N . LEU A 1 78 ? 2.033 17.812 11.580 1.00 50.00 78 LEU A N 1
ATOM 590 C CA . LEU A 1 78 ? 0.616 17.472 11.357 1.00 50.00 78 LEU A CA 1
ATOM 591 C C . LEU A 1 78 ? 0.021 16.652 12.505 1.00 50.00 78 LEU A C 1
ATOM 593 O O . LEU A 1 78 ? -1.196 16.538 12.611 1.00 50.00 78 LEU A O 1
ATOM 597 N N . ILE A 1 79 ? 0.874 16.113 13.381 1.00 55.78 79 ILE A N 1
ATOM 598 C CA . ILE A 1 79 ? 0.448 15.364 14.563 1.00 55.78 79 ILE A CA 1
ATOM 599 C C . ILE A 1 79 ? -0.439 16.226 15.478 1.00 55.78 79 ILE A C 1
ATOM 601 O O . ILE A 1 79 ? -1.517 15.752 15.809 1.00 55.78 79 ILE A O 1
ATOM 605 N N . PRO A 1 80 ? -0.088 17.475 15.849 1.00 54.72 80 PRO A N 1
ATOM 606 C CA . PRO A 1 80 ? -0.938 18.284 16.725 1.00 54.72 80 PRO A CA 1
ATOM 607 C C . PRO A 1 80 ? -2.287 18.625 16.081 1.00 54.72 80 PRO A C 1
ATOM 609 O O . PRO A 1 80 ? -3.315 18.471 16.728 1.00 54.72 80 PRO A O 1
ATOM 612 N N . ALA A 1 81 ? -2.284 18.994 14.795 1.00 55.34 81 ALA A N 1
ATOM 613 C CA . ALA A 1 81 ? -3.489 19.379 14.059 1.00 55.34 81 ALA A CA 1
ATOM 614 C C . ALA A 1 81 ? -4.459 18.200 13.871 1.00 55.34 81 ALA A C 1
ATOM 616 O O . ALA A 1 81 ? -5.636 18.313 14.197 1.00 55.34 81 ALA A O 1
ATOM 617 N N . ALA A 1 82 ? -3.961 17.031 13.453 1.00 56.22 82 ALA A N 1
ATOM 618 C CA . ALA A 1 82 ? -4.786 15.827 13.342 1.00 56.22 82 ALA A CA 1
ATOM 619 C C . ALA A 1 82 ? -5.277 15.334 14.718 1.00 56.22 82 ALA A C 1
ATOM 621 O O . ALA A 1 82 ? -6.378 14.801 14.839 1.00 56.22 82 ALA A O 1
ATOM 622 N N . ILE A 1 83 ? -4.479 15.532 15.774 1.00 59.38 83 ILE A N 1
ATOM 623 C CA . ILE A 1 83 ? -4.854 15.199 17.154 1.00 59.38 83 ILE A CA 1
ATOM 624 C C . ILE A 1 83 ? -5.923 16.145 17.714 1.00 59.38 83 ILE A C 1
ATOM 626 O O . ILE A 1 83 ? -6.704 15.737 18.573 1.00 59.38 83 ILE A O 1
ATOM 630 N N . GLU A 1 84 ? -5.953 17.401 17.300 1.00 55.41 84 GLU A N 1
ATOM 631 C CA . GLU A 1 84 ? -6.951 18.368 17.755 1.00 55.41 84 GLU A CA 1
ATOM 632 C C . GLU A 1 84 ? -8.267 18.204 16.985 1.00 55.41 84 GLU A C 1
ATOM 634 O O . GLU A 1 84 ? -9.327 18.099 17.596 1.00 55.41 84 GLU A O 1
ATOM 639 N N . GLU A 1 85 ? -8.186 18.054 15.662 1.00 58.97 85 GLU A N 1
ATOM 640 C CA . GLU A 1 85 ? -9.344 17.974 14.767 1.00 58.97 85 GLU A CA 1
ATOM 641 C C . GLU A 1 85 ? -10.111 16.644 14.883 1.00 58.97 85 GLU A C 1
ATOM 643 O O . GLU A 1 85 ? -11.341 16.639 14.877 1.00 58.97 85 GLU A O 1
ATOM 648 N N . TYR A 1 86 ? -9.414 15.512 15.059 1.00 52.53 86 TYR A N 1
ATOM 649 C CA . TYR A 1 86 ? -10.048 14.181 15.036 1.00 52.53 86 TYR A CA 1
ATOM 650 C C . TYR A 1 86 ? -10.219 13.527 16.406 1.00 52.53 86 TYR A C 1
ATOM 652 O O . TYR A 1 86 ? -10.871 12.490 16.522 1.00 52.53 86 TYR A O 1
ATOM 660 N N . LEU A 1 87 ? -9.620 14.086 17.459 1.00 56.78 87 LEU A N 1
ATOM 661 C CA . LEU A 1 87 ? -9.530 13.406 18.750 1.00 56.78 87 LEU A CA 1
ATOM 662 C C . LEU A 1 87 ? -10.000 14.284 19.931 1.00 56.78 87 LEU A C 1
ATOM 664 O O . LEU A 1 87 ? -9.550 14.090 21.065 1.00 56.78 87 LEU A O 1
ATOM 668 N N . GLY A 1 88 ? -10.900 15.240 19.688 1.00 54.91 88 GLY A N 1
ATOM 669 C CA . GLY A 1 88 ? -11.435 16.205 20.665 1.00 54.91 88 GLY A CA 1
ATOM 670 C C . GLY A 1 88 ? -12.457 15.672 21.688 1.00 54.91 88 GLY A C 1
ATOM 671 O O . GLY A 1 88 ? -13.374 16.401 22.044 1.00 54.91 88 GLY A O 1
ATOM 672 N N . GLY A 1 89 ? -12.346 14.418 22.153 1.00 58.16 89 GLY A N 1
ATOM 673 C CA . GLY A 1 89 ? -13.384 13.782 22.991 1.00 58.16 89 GLY A CA 1
ATOM 674 C C . GLY A 1 89 ? -12.933 13.051 24.263 1.00 58.16 89 GLY A C 1
ATOM 675 O O . GLY A 1 89 ? -13.786 12.533 24.979 1.00 58.16 89 GLY A O 1
ATOM 676 N N . THR A 1 90 ? -11.630 12.951 24.565 1.00 57.12 90 THR A N 1
ATOM 677 C CA . THR A 1 90 ? -11.140 12.268 25.783 1.00 57.12 90 THR A CA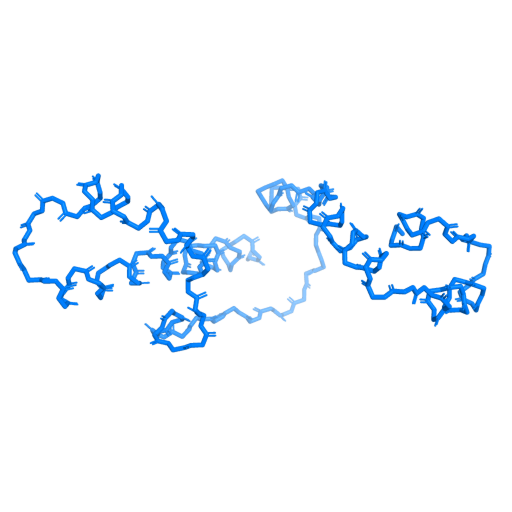 1
ATOM 678 C C . THR A 1 90 ? -9.718 12.694 26.175 1.00 57.12 90 THR A C 1
ATOM 680 O O . THR A 1 90 ? -8.861 12.849 25.305 1.00 57.12 90 THR A O 1
ATOM 683 N N . ASP A 1 91 ? -9.456 12.836 27.481 1.00 63.59 91 ASP A N 1
ATOM 684 C CA . ASP A 1 91 ? -8.158 13.265 28.039 1.00 63.59 91 ASP A CA 1
ATOM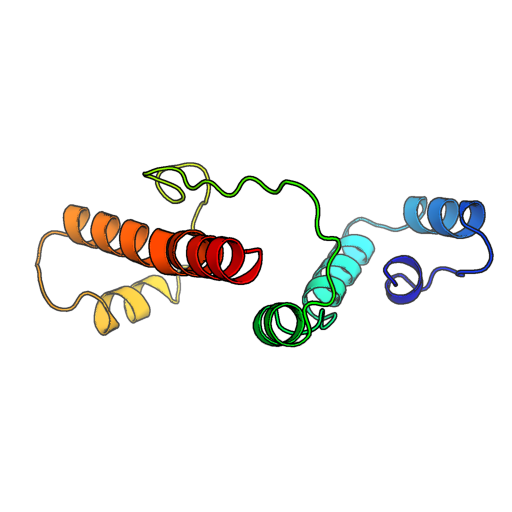 685 C C . ASP A 1 91 ? -7.093 12.144 28.093 1.00 63.59 91 ASP A C 1
ATOM 687 O O . ASP A 1 91 ? -5.937 12.388 28.441 1.00 63.59 91 ASP A O 1
ATOM 691 N N . ASP A 1 92 ? -7.444 10.899 27.740 1.00 71.25 92 ASP A N 1
ATOM 692 C CA . ASP A 1 92 ? -6.520 9.755 27.765 1.00 71.25 92 ASP A CA 1
ATOM 693 C C . ASP A 1 92 ? -5.762 9.605 26.431 1.00 71.25 92 ASP A C 1
ATOM 695 O O . ASP A 1 92 ? -6.239 9.004 25.460 1.00 71.25 92 ASP A O 1
ATOM 699 N N . LEU A 1 93 ? -4.535 10.133 26.407 1.00 64.19 93 LEU A N 1
ATOM 700 C CA . LEU A 1 93 ? -3.628 10.131 25.254 1.00 64.19 93 LEU A CA 1
ATOM 701 C C . LEU A 1 93 ? -3.328 8.717 24.710 1.00 64.19 93 LEU A C 1
ATOM 703 O O . LEU A 1 93 ? -3.104 8.550 23.508 1.00 64.19 93 LEU A O 1
ATOM 707 N N . VAL A 1 94 ? -3.343 7.688 25.566 1.00 69.38 94 VAL A N 1
ATOM 708 C CA . VAL A 1 94 ? -3.023 6.304 25.178 1.00 69.38 94 VAL A CA 1
ATOM 709 C C . VAL A 1 94 ? -4.186 5.676 24.414 1.00 69.38 94 VAL A C 1
ATOM 711 O O . VAL A 1 94 ? -3.983 5.080 23.353 1.00 69.38 94 VAL A O 1
ATOM 714 N N . LYS A 1 95 ? -5.419 5.854 24.902 1.00 70.19 95 LYS A N 1
ATOM 715 C CA . LYS A 1 95 ? -6.630 5.392 24.199 1.00 70.19 95 LYS A CA 1
ATOM 716 C C . LYS A 1 95 ? -6.832 6.127 22.881 1.00 70.19 95 LYS A C 1
ATOM 718 O O . LYS A 1 95 ? -7.186 5.512 21.880 1.00 70.19 95 LYS A O 1
ATOM 723 N N . LYS A 1 96 ? -6.537 7.423 22.876 1.00 67.94 96 LYS A N 1
ATOM 724 C CA . LYS A 1 96 ? -6.611 8.307 21.715 1.00 67.94 96 LYS 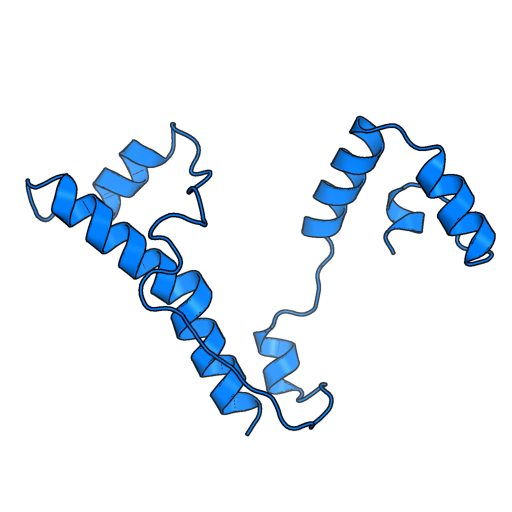A CA 1
ATOM 725 C C . LYS A 1 96 ? -5.666 7.873 20.591 1.00 67.94 96 LYS A C 1
ATOM 727 O O . LYS A 1 96 ? -6.096 7.715 19.451 1.00 67.94 96 LYS A O 1
ATOM 732 N N . LYS A 1 97 ? -4.409 7.562 20.924 1.00 68.81 97 LYS A N 1
ATOM 733 C CA . LYS A 1 97 ? -3.457 6.970 19.971 1.00 68.81 97 LYS A CA 1
ATOM 734 C C . LYS A 1 97 ? -3.963 5.634 19.421 1.00 68.81 97 LYS A C 1
ATOM 736 O O . LYS A 1 97 ? -3.859 5.403 18.225 1.00 68.81 97 LYS A O 1
ATOM 741 N N . LYS A 1 98 ? -4.514 4.764 20.273 1.00 72.25 98 LYS A N 1
ATOM 742 C CA . LYS A 1 98 ? -5.034 3.458 19.846 1.00 72.25 98 LYS A CA 1
ATOM 743 C C . LYS A 1 98 ? -6.200 3.588 18.861 1.00 72.25 98 LYS A C 1
ATOM 745 O O . LYS A 1 98 ? -6.137 2.999 17.793 1.00 72.25 98 LYS A O 1
ATOM 750 N N . LEU A 1 99 ? -7.201 4.405 19.185 1.00 71.81 99 LEU A N 1
ATOM 751 C CA . LEU A 1 99 ? -8.356 4.654 18.314 1.00 71.81 99 LEU A CA 1
ATOM 752 C C . LEU A 1 99 ? -7.943 5.254 16.965 1.00 71.81 99 LEU A C 1
ATOM 754 O O . LEU A 1 99 ? -8.497 4.887 15.936 1.00 71.81 99 LEU A O 1
ATOM 758 N N . PHE A 1 100 ? -6.944 6.139 16.957 1.00 74.00 100 PHE A N 1
ATOM 759 C CA . PHE A 1 100 ? -6.389 6.683 15.720 1.00 74.00 100 PHE A CA 1
ATOM 760 C C . PHE A 1 100 ? -5.711 5.608 14.856 1.00 74.00 100 PHE A C 1
ATOM 762 O O . PHE A 1 100 ? -5.897 5.586 13.642 1.00 74.00 100 PHE A O 1
ATOM 769 N N . LEU A 1 101 ? -4.943 4.702 15.470 1.00 71.62 101 LEU A N 1
ATOM 770 C CA . LEU A 1 101 ? -4.313 3.591 14.750 1.00 71.62 101 LEU A CA 1
ATOM 771 C C . LEU A 1 101 ? -5.356 2.614 14.195 1.00 71.62 101 LEU A C 1
ATOM 773 O O . LEU A 1 101 ? -5.199 2.159 13.065 1.00 71.62 101 LEU A O 1
ATOM 777 N N . ASP A 1 102 ? -6.415 2.338 14.958 1.00 76.75 102 ASP A N 1
ATOM 778 C CA . ASP A 1 102 ? -7.527 1.491 14.519 1.00 76.75 102 ASP A CA 1
ATOM 779 C C . ASP A 1 102 ? -8.262 2.141 13.327 1.00 76.75 102 ASP A C 1
ATOM 781 O O . ASP A 1 102 ? -8.411 1.509 12.284 1.00 76.75 102 ASP A O 1
ATOM 785 N N . LEU A 1 103 ? -8.603 3.436 13.417 1.00 80.00 103 LEU A N 1
ATOM 786 C CA . LEU A 1 103 ? -9.239 4.199 12.330 1.00 80.00 103 LEU A CA 1
ATOM 787 C C . LEU A 1 103 ? -8.406 4.184 11.044 1.00 80.00 103 LEU A C 1
ATOM 789 O O . LEU A 1 103 ? -8.926 3.989 9.947 1.00 80.00 103 LEU A O 1
ATOM 793 N N . MET A 1 104 ? -7.102 4.404 11.173 1.00 77.62 104 MET A N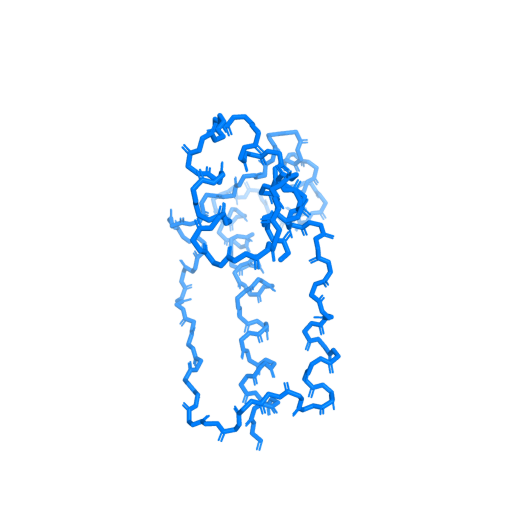 1
ATOM 794 C CA . MET A 1 104 ? -6.196 4.421 10.031 1.00 77.62 104 MET A CA 1
ATOM 795 C C . MET A 1 104 ? -6.003 3.025 9.436 1.00 77.62 104 MET A C 1
ATOM 797 O O . MET A 1 104 ? -5.906 2.890 8.217 1.00 77.62 104 MET A O 1
ATOM 801 N N . GLY A 1 105 ? -6.007 1.982 10.271 1.00 73.56 105 GLY A N 1
ATOM 802 C CA . GLY A 1 105 ? -6.048 0.592 9.820 1.00 73.56 105 GLY A CA 1
ATOM 803 C C . GLY A 1 105 ? -7.307 0.283 9.015 1.00 73.56 105 GLY A C 1
ATOM 804 O O . GLY A 1 105 ? -7.210 -0.282 7.924 1.00 73.56 105 GLY A O 1
ATOM 805 N N . ASP A 1 106 ? -8.470 0.722 9.492 1.00 79.31 106 ASP A N 1
ATOM 806 C CA . ASP A 1 106 ? -9.739 0.538 8.791 1.00 79.31 106 ASP A CA 1
ATOM 807 C C . ASP A 1 106 ? -9.772 1.298 7.458 1.00 79.31 106 ASP A C 1
ATOM 809 O O . ASP A 1 106 ? -10.167 0.729 6.441 1.00 79.31 106 ASP A O 1
ATOM 813 N N . ALA A 1 107 ? -9.317 2.554 7.431 1.00 78.81 107 ALA A N 1
ATOM 814 C CA . ALA A 1 107 ? -9.321 3.381 6.225 1.00 78.81 107 ALA A CA 1
ATOM 815 C C . ALA A 1 107 ? -8.353 2.873 5.143 1.00 78.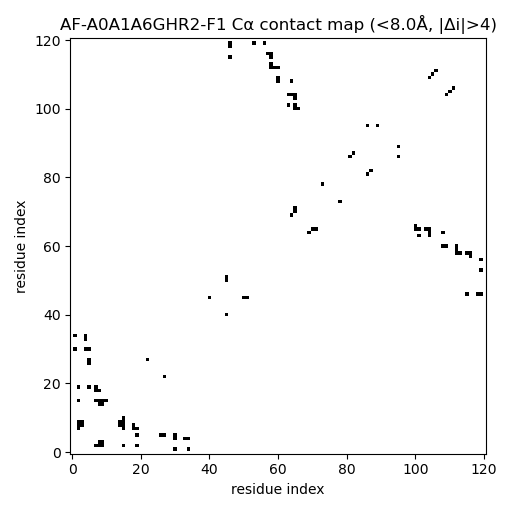81 107 ALA A C 1
ATOM 817 O O . ALA A 1 107 ? -8.693 2.875 3.962 1.00 78.81 107 ALA A O 1
ATOM 818 N N . MET A 1 108 ? -7.157 2.429 5.537 1.00 79.81 108 MET A N 1
ATOM 819 C CA . MET A 1 108 ? -6.102 2.042 4.592 1.00 79.81 108 MET A CA 1
ATOM 820 C C . MET A 1 108 ? -6.171 0.572 4.176 1.00 79.81 108 MET A C 1
ATOM 822 O O . MET A 1 108 ? -5.870 0.248 3.030 1.00 79.81 108 MET A O 1
ATOM 826 N N . PHE A 1 109 ? -6.549 -0.323 5.091 1.00 83.56 109 PHE A N 1
ATOM 827 C CA . PHE A 1 109 ? -6.503 -1.768 4.861 1.00 83.56 109 PHE A CA 1
ATOM 828 C C . PHE A 1 109 ? -7.882 -2.408 4.965 1.00 83.56 109 PHE A C 1
ATOM 830 O O . PHE A 1 109 ? -8.258 -3.156 4.066 1.00 83.56 109 PHE A O 1
ATOM 837 N N . GLY A 1 110 ? -8.656 -2.104 6.009 1.00 84.38 110 GLY A N 1
ATOM 838 C CA . GLY A 1 110 ? -9.942 -2.757 6.275 1.00 84.38 110 GLY A CA 1
ATOM 839 C C . GLY A 1 110 ? -10.974 -2.553 5.162 1.00 84.38 110 GLY A C 1
ATOM 840 O O . GLY A 1 110 ? -11.377 -3.503 4.485 1.00 84.38 110 GLY A O 1
ATOM 841 N N . VAL A 1 111 ? -11.393 -1.306 4.953 1.00 86.50 111 VAL A N 1
ATOM 842 C CA . VAL A 1 111 ? -12.431 -0.937 3.983 1.00 86.50 111 VAL A CA 1
ATOM 843 C C . VAL A 1 111 ? -12.010 -1.266 2.543 1.00 86.50 111 VAL A C 1
ATOM 845 O O . VAL A 1 111 ? -12.788 -1.951 1.869 1.00 86.50 111 VAL A O 1
ATOM 848 N N . PRO A 1 112 ? -10.799 -0.901 2.062 1.00 84.94 112 PRO A N 1
ATOM 849 C CA . PRO A 1 112 ? -10.369 -1.248 0.706 1.00 84.94 112 PRO A CA 1
ATOM 850 C C . PRO A 1 112 ? -10.337 -2.760 0.461 1.00 84.94 112 PRO A C 1
ATOM 852 O O . PRO A 1 112 ? -10.819 -3.225 -0.573 1.00 84.94 112 PRO A O 1
ATOM 855 N N . SER A 1 113 ? -9.867 -3.548 1.434 1.00 85.38 113 SER A N 1
ATOM 856 C CA . SER A 1 113 ? -9.837 -5.013 1.331 1.00 85.38 113 SER A CA 1
ATOM 857 C C . SER A 1 113 ? -11.232 -5.609 1.156 1.00 85.38 113 SER A C 1
ATOM 859 O O . SER A 1 113 ? -11.450 -6.450 0.283 1.00 85.38 113 SER A O 1
ATOM 861 N N . VAL A 1 114 ? -12.208 -5.155 1.947 1.00 86.88 114 VAL A N 1
ATOM 862 C CA . VAL A 1 114 ? -13.592 -5.639 1.842 1.00 86.88 114 VAL A CA 1
ATOM 863 C C . VAL A 1 114 ? -14.229 -5.219 0.515 1.00 86.88 114 VAL A C 1
ATOM 865 O O . VAL A 1 114 ? -14.954 -6.014 -0.086 1.00 86.88 114 VAL A O 1
ATOM 868 N N . ILE A 1 115 ? -13.958 -4.002 0.033 1.00 85.56 115 ILE A N 1
ATOM 869 C CA . ILE A 1 115 ? -14.444 -3.521 -1.269 1.00 85.56 115 ILE A CA 1
ATOM 870 C C . ILE A 1 115 ? -13.898 -4.393 -2.405 1.00 85.56 115 ILE A C 1
ATOM 872 O O . ILE A 1 115 ? -14.680 -4.858 -3.237 1.00 85.56 115 ILE A O 1
ATOM 876 N N . VAL A 1 116 ? -12.591 -4.663 -2.424 1.00 87.25 116 VAL A N 1
ATOM 877 C CA . VAL A 1 116 ? -11.960 -5.520 -3.439 1.00 87.25 116 VAL A CA 1
ATOM 878 C C . VAL A 1 116 ? -12.530 -6.936 -3.377 1.00 87.25 116 VAL A C 1
ATOM 880 O O . VAL A 1 116 ? -12.963 -7.462 -4.398 1.00 87.25 116 VAL A O 1
ATOM 883 N N . ALA A 1 117 ? -12.620 -7.534 -2.185 1.00 86.31 117 ALA A N 1
ATOM 884 C CA . ALA A 1 117 ? -13.157 -8.885 -2.016 1.00 86.31 117 ALA A CA 1
ATOM 885 C C . ALA A 1 117 ? -14.614 -9.014 -2.499 1.00 86.31 117 ALA A C 1
ATOM 887 O O . ALA A 1 117 ? -14.990 -10.037 -3.070 1.00 86.31 117 ALA A O 1
ATOM 888 N N . ARG A 1 118 ? -15.440 -7.978 -2.294 1.00 85.25 118 ARG A N 1
ATOM 889 C CA . ARG A 1 118 ? -16.831 -7.948 -2.774 1.00 85.25 118 ARG A CA 1
ATOM 890 C C . ARG A 1 118 ? -16.928 -7.810 -4.289 1.00 85.25 118 ARG A C 1
ATOM 892 O O . ARG A 1 118 ? -17.777 -8.462 -4.881 1.00 85.25 118 ARG A O 1
ATOM 899 N N . ASN A 1 119 ? -16.089 -6.976 -4.899 1.00 84.31 119 ASN A N 1
ATOM 900 C CA . ASN A 1 119 ? -16.121 -6.717 -6.342 1.00 84.31 119 ASN A CA 1
ATOM 901 C C . ASN A 1 119 ? -15.415 -7.797 -7.174 1.00 84.31 119 ASN A C 1
ATOM 903 O O . ASN A 1 119 ? -15.713 -7.952 -8.355 1.00 84.31 119 ASN A O 1
ATOM 907 N N . HIS A 1 120 ? -14.507 -8.559 -6.561 1.00 79.38 120 HIS A N 1
ATOM 908 C CA . HIS A 1 120 ? -13.886 -9.730 -7.179 1.00 79.38 120 HIS A CA 1
ATOM 909 C C . HIS A 1 120 ? -14.848 -10.940 -7.250 1.00 79.38 120 HIS A C 1
ATOM 911 O O . HIS A 1 120 ? -14.545 -11.940 -7.902 1.00 79.38 120 HIS A O 1
ATOM 917 N N . ARG A 1 121 ? -16.010 -10.875 -6.588 1.00 67.50 121 ARG A N 1
ATOM 918 C CA . ARG A 1 121 ? -17.074 -11.882 -6.695 1.00 67.50 121 ARG A CA 1
ATOM 919 C C . ARG A 1 121 ? -17.970 -11.638 -7.915 1.00 67.50 121 ARG A C 1
ATOM 921 O O . ARG A 1 121 ? -18.431 -12.653 -8.477 1.00 67.50 121 ARG A O 1
#

Organism: Neotoma lepida (NCBI:txid56216)

Sequence (121 aa):
KVAALAGCKTTTSAAMVHCLRQKTEEELLEVTLKMVGVSVPAPEEILAEKSFNNVPYMVGINKQEYGWIIPMNVSKNLIPAAIEEYLGGTDDLVKKKKLFLDLMGDAMFGVPSVIVARNHR

Solvent-accessible surface area (backbone atoms only — not comparable to full-atom values): 7587 Å² total; per-residue (Å²): 109,68,43,58,67,63,73,29,60,84,84,40,75,67,54,26,54,57,46,61,72,72,54,53,72,67,57,51,49,53,34,50,58,51,50,74,67,53,82,64,77,54,71,67,55,46,54,72,69,58,77,64,85,95,62,99,77,90,77,86,83,68,98,56,62,43,73,72,83,48,75,76,84,63,54,80,82,50,49,61,55,54,47,54,74,75,49,80,83,64,93,52,67,69,61,52,53,49,53,51,37,52,52,51,28,37,68,70,49,48,52,52,46,53,52,50,58,60,64,75,106

pLDDT: mean 73.78, std 13.31, range [39.28, 92.5]

Mean predicted aligned error: 13.52 Å

InterPro domains:
  IPR002018 Carboxylesterase, type B [PF00135] (1-77)
  IPR029058 Alpha/Beta hydrolase fold [G3DSA:3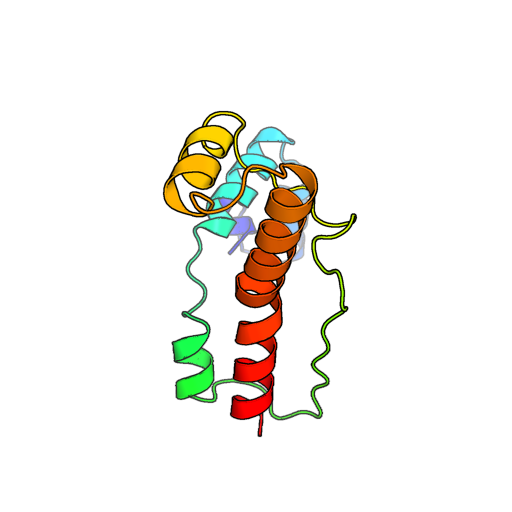.40.50.1820] (1-121)
  IPR029058 Alpha/Beta hydrolase fold [SSF53474] (2-120)
  IPR050309 Type-B Carboxylesterase/Lipase [PTHR11559] (1-118)

Secondary structure (DSSP, 8-state):
-HHHHTT---S-HHHHHHHHTTS-HHHHHHHHHHHHTS-PPPHHHHHHHT-S----------TTTTSSSS-----TTTHHHHHHHS-TT-S-HHHHHHHHHHHHHIIIIIHHHHHHHHHT-

Nearest PDB structures (foldseek):
  4qrm-assembly4_H  TM=4.405E-01  e=7.330E+00  Thermotoga maritima MSB8
  4fq0-assembly1_C  TM=3.929E-01  e=6.903E+00  Helicobacter pylori 26695